Protein AF-A0A969T240-F1 (afdb_monomer)

pLDDT: mean 77.89, std 13.94, range [46.09, 92.06]

Mean predicted aligned error: 7.78 Å

Radius of gyration: 13.73 Å; Cα contacts (8 Å, |Δi|>4): 57; chains: 1; bounding box: 28×17×3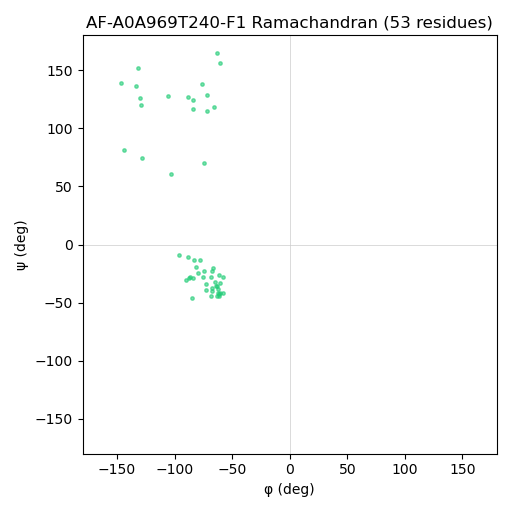9 Å

Secondary structure (DSSP, 8-state):
-HHHHHHHS-HHHHHH--EEEE-S-HHHHHHHHHH-TTSEEEE-SHHHHHHH---

Nearest PDB structures (foldseek):
  5tuj-assembly1_C  TM=5.847E-01  e=1.021E+00  unidentified
  5t0w-assembly4_D  TM=5.877E-01  e=6.079E+00  synthetic construct
  8pnh-assembly1_A  TM=5.944E-01  e=6.079E+00  Janthinobacterium sp. HH01

Sequence (55 aa):
MIERLRRLWTEEERLRVEEVSIDIWAGFTKVVKQGFPKARIVYDRFHVMQKMSKS

Foldseek 3Di:
DLVVLVVVDPPVRLAPAAADEDEPDPVVVVSNCSNRVNYDYHYDCPVVVVVVPDD

Structure (mmCIF, N/CA/C/O backbone):
data_AF-A0A969T240-F1
#
_entry.id   AF-A0A969T240-F1
#
loop_
_atom_site.group_PDB
_atom_site.id
_atom_site.type_symbol
_atom_site.label_atom_id
_atom_site.label_alt_id
_atom_site.label_comp_id
_atom_site.label_asym_id
_atom_site.label_entity_id
_atom_site.label_seq_id
_atom_site.pdbx_PDB_ins_code
_atom_site.Cartn_x
_atom_site.Cartn_y
_atom_site.Cartn_z
_atom_site.occupancy
_atom_site.B_iso_or_equiv
_atom_site.auth_seq_id
_atom_site.auth_comp_id
_atom_site.auth_asym_id
_atom_site.auth_atom_id
_atom_site.pdbx_PDB_model_num
ATOM 1 N N . MET A 1 1 ? 8.937 6.969 5.360 1.00 64.06 1 MET A N 1
ATOM 2 C CA . MET A 1 1 ? 7.882 6.932 4.319 1.00 64.06 1 MET A CA 1
ATOM 3 C C . MET A 1 1 ? 6.533 6.528 4.911 1.00 64.06 1 MET A C 1
ATOM 5 O O . MET A 1 1 ? 5.624 7.338 4.891 1.00 64.06 1 MET A O 1
ATOM 9 N N . ILE A 1 2 ? 6.408 5.342 5.516 1.00 72.44 2 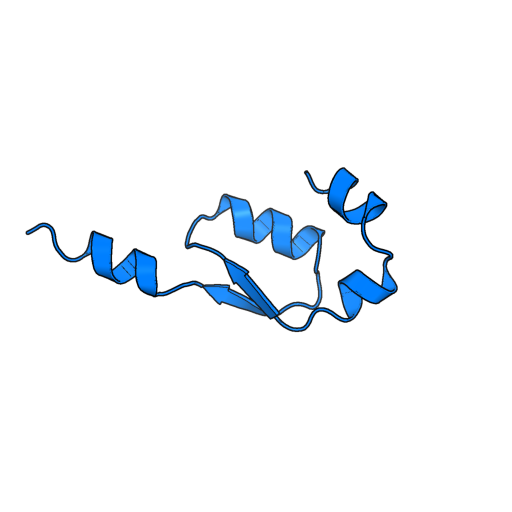ILE A N 1
ATOM 10 C CA . ILE A 1 2 ? 5.135 4.837 6.078 1.00 72.44 2 ILE A CA 1
ATOM 11 C C . ILE A 1 2 ? 4.583 5.697 7.220 1.00 72.44 2 ILE A C 1
ATOM 13 O O . ILE A 1 2 ? 3.390 5.971 7.258 1.00 72.44 2 ILE A O 1
ATOM 17 N N . GLU A 1 3 ? 5.455 6.211 8.083 1.00 75.19 3 GLU A N 1
ATOM 18 C CA . GLU A 1 3 ? 5.060 7.129 9.160 1.00 75.19 3 GLU A CA 1
ATOM 19 C C . GLU A 1 3 ? 4.430 8.433 8.636 1.00 75.19 3 GLU A C 1
ATOM 21 O O . GLU A 1 3 ? 3.586 9.023 9.303 1.00 75.19 3 GLU A O 1
ATOM 26 N N . ARG A 1 4 ? 4.754 8.863 7.402 1.00 78.50 4 ARG A N 1
ATOM 27 C CA . ARG A 1 4 ? 4.036 9.981 6.765 1.00 78.50 4 ARG A CA 1
ATOM 28 C C . ARG A 1 4 ? 2.630 9.581 6.332 1.00 78.50 4 ARG A C 1
ATOM 30 O O . ARG A 1 4 ? 1.720 10.374 6.513 1.00 78.50 4 ARG A O 1
ATOM 37 N N . LEU A 1 5 ? 2.437 8.367 5.813 1.00 77.75 5 LEU A N 1
ATOM 38 C CA . LEU A 1 5 ? 1.114 7.881 5.390 1.00 77.75 5 LEU A CA 1
ATOM 39 C C . LEU A 1 5 ? 0.138 7.847 6.571 1.00 77.75 5 LEU A C 1
ATOM 41 O O . LEU A 1 5 ? -0.997 8.279 6.438 1.00 77.75 5 LEU A O 1
ATOM 45 N N . ARG A 1 6 ? 0.612 7.404 7.741 1.00 79.44 6 ARG A N 1
ATOM 46 C CA . ARG A 1 6 ? -0.171 7.357 8.987 1.00 79.44 6 ARG A CA 1
ATOM 47 C C . ARG A 1 6 ? -0.523 8.733 9.551 1.00 79.44 6 ARG A C 1
ATOM 49 O O . ARG A 1 6 ? -1.468 8.849 10.317 1.00 79.44 6 ARG A O 1
ATOM 56 N N . ARG A 1 7 ? 0.250 9.762 9.197 1.00 84.56 7 ARG A N 1
ATOM 57 C CA . ARG A 1 7 ? -0.007 11.149 9.601 1.00 84.56 7 ARG A CA 1
ATOM 58 C C . ARG A 1 7 ? -0.955 11.872 8.642 1.00 84.56 7 ARG A C 1
ATOM 60 O O . ARG A 1 7 ? -1.607 12.821 9.055 1.00 84.56 7 ARG A O 1
ATOM 67 N N . LEU A 1 8 ? -0.977 11.461 7.375 1.00 86.12 8 LEU A N 1
ATOM 68 C CA . LEU A 1 8 ? -1.781 12.085 6.322 1.00 86.12 8 LEU A CA 1
ATOM 69 C C . LEU A 1 8 ? -3.171 11.462 6.191 1.00 86.12 8 LEU A C 1
ATOM 71 O O . LEU A 1 8 ? -4.100 12.171 5.828 1.00 86.12 8 LEU A O 1
ATOM 75 N N . TRP A 1 9 ? -3.303 10.169 6.495 1.00 86.00 9 TRP A N 1
ATOM 76 C CA . TRP A 1 9 ? -4.559 9.434 6.384 1.00 86.00 9 TRP A CA 1
ATOM 77 C C . TRP A 1 9 ? -4.830 8.601 7.629 1.00 86.00 9 TRP A C 1
ATOM 79 O O . TRP A 1 9 ? -3.952 7.897 8.143 1.00 86.00 9 TRP A O 1
ATOM 89 N N . THR A 1 10 ? -6.081 8.653 8.072 1.00 89.88 10 THR A N 1
ATOM 90 C CA . THR A 1 10 ? -6.621 7.804 9.132 1.00 89.88 10 THR A CA 1
ATOM 91 C C . THR A 1 10 ? -6.586 6.330 8.726 1.00 89.88 10 THR A C 1
ATOM 93 O O . THR A 1 10 ? -6.379 5.961 7.566 1.00 89.88 10 THR A O 1
ATOM 96 N N . GLU A 1 11 ? -6.757 5.438 9.698 1.00 87.62 11 GLU A N 1
ATOM 97 C CA . GLU A 1 11 ? -6.817 4.006 9.414 1.00 87.62 11 GLU A CA 1
ATOM 98 C C . GLU A 1 11 ? -7.999 3.640 8.511 1.00 87.62 11 GLU A C 1
ATOM 100 O O . GLU A 1 11 ? -7.822 2.884 7.558 1.00 87.62 11 GLU A O 1
ATOM 105 N N . GLU A 1 12 ? -9.167 4.236 8.745 1.00 90.06 12 GLU A N 1
ATOM 106 C CA . GLU A 1 12 ? -10.368 4.003 7.941 1.00 90.06 12 GLU A CA 1
ATOM 107 C C . GLU A 1 12 ? -10.168 4.403 6.479 1.00 90.06 12 GLU A C 1
ATOM 109 O O . GLU A 1 12 ? -10.508 3.637 5.580 1.00 90.06 12 GLU A O 1
ATOM 114 N N . GLU A 1 13 ? -9.556 5.561 6.225 1.00 90.31 13 GLU A N 1
ATOM 115 C CA . GLU A 1 13 ? -9.236 6.006 4.866 1.00 90.31 13 GLU A CA 1
ATOM 116 C C . GLU A 1 13 ? -8.279 5.034 4.170 1.00 90.31 13 GLU A C 1
ATOM 118 O O . GLU A 1 13 ? -8.504 4.665 3.019 1.00 90.31 13 GLU A O 1
ATOM 123 N N . ARG A 1 14 ? -7.251 4.544 4.875 1.00 89.94 14 ARG A N 1
ATOM 124 C CA . ARG A 1 14 ? -6.292 3.575 4.317 1.00 89.94 14 ARG A CA 1
ATOM 125 C C . ARG A 1 14 ? -6.911 2.201 4.051 1.00 89.94 14 ARG A C 1
ATOM 127 O O . ARG A 1 14 ? -6.438 1.491 3.165 1.00 89.94 14 ARG A O 1
ATOM 134 N N . LEU A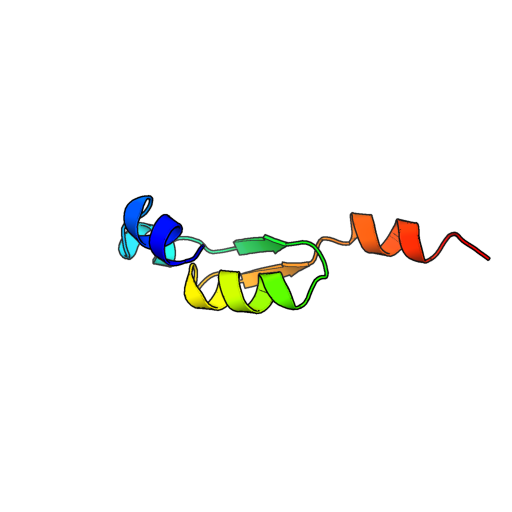 1 15 ? -7.941 1.816 4.804 1.00 89.69 15 LEU A N 1
ATOM 135 C CA . LEU A 1 15 ? -8.678 0.564 4.608 1.00 89.69 15 LEU A CA 1
ATOM 136 C C . LEU A 1 15 ? -9.702 0.642 3.470 1.00 89.69 15 LEU A C 1
ATOM 138 O O . LEU A 1 15 ? -10.037 -0.397 2.906 1.00 89.69 15 LEU A O 1
ATOM 142 N N . ARG A 1 16 ? -10.181 1.845 3.136 1.00 92.06 16 ARG A N 1
ATOM 143 C CA . ARG A 1 16 ? -11.111 2.091 2.022 1.00 92.06 16 ARG A CA 1
ATOM 144 C C . ARG A 1 16 ? -10.440 2.096 0.650 1.00 92.06 16 ARG A C 1
ATOM 146 O O . ARG A 1 16 ? -11.138 2.065 -0.355 1.00 92.06 16 ARG A O 1
ATOM 153 N N . VAL A 1 17 ? -9.111 2.150 0.584 1.00 90.31 17 VAL A N 1
ATOM 154 C CA . VAL A 1 17 ? -8.395 2.085 -0.694 1.00 90.31 17 VAL A CA 1
ATOM 155 C C . VAL A 1 17 ? -8.482 0.667 -1.256 1.00 90.31 17 VAL A C 1
ATOM 157 O O . VAL A 1 17 ? -7.937 -0.273 -0.679 1.00 90.31 17 VAL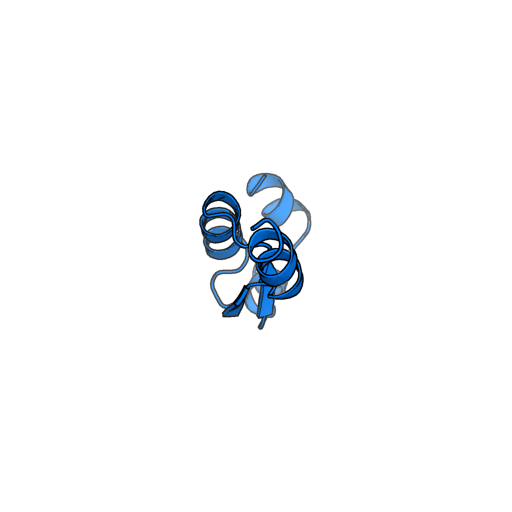 A O 1
ATOM 160 N N . GLU A 1 18 ? -9.149 0.528 -2.399 1.00 91.69 18 GLU A N 1
ATOM 161 C CA . GLU A 1 18 ? -9.365 -0.759 -3.071 1.00 91.69 18 GLU A CA 1
ATOM 162 C C . GLU A 1 18 ? -8.227 -1.131 -4.024 1.00 91.69 18 GLU A C 1
ATOM 164 O O . GLU A 1 18 ? -7.941 -2.311 -4.221 1.00 91.69 18 GLU A O 1
ATOM 169 N N . GLU A 1 19 ? -7.537 -0.142 -4.594 1.00 90.06 19 GLU A N 1
ATOM 170 C CA . GLU A 1 19 ? -6.501 -0.360 -5.599 1.00 90.06 19 GLU A CA 1
ATOM 171 C C . GLU A 1 19 ? -5.381 0.676 -5.503 1.00 90.06 19 GLU A C 1
ATOM 173 O O . GLU A 1 19 ? -5.624 1.868 -5.320 1.00 90.06 19 GLU A O 1
ATOM 178 N N . VAL A 1 20 ? -4.141 0.211 -5.662 1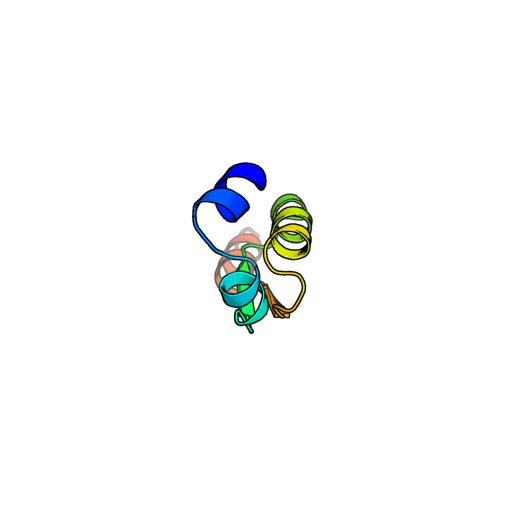.00 88.06 20 VAL A N 1
ATOM 179 C CA . VAL A 1 20 ? -2.967 1.066 -5.836 1.00 88.06 20 VAL A CA 1
ATOM 180 C C . VAL A 1 20 ? -2.199 0.591 -7.065 1.00 88.06 20 VAL A C 1
ATOM 182 O O . VAL A 1 20 ? -1.717 -0.544 -7.104 1.00 88.06 20 VAL A O 1
ATOM 185 N N . SER A 1 21 ? -2.062 1.482 -8.047 1.00 88.12 21 SER A N 1
ATOM 186 C CA . SER A 1 21 ? -1.187 1.278 -9.201 1.00 88.12 21 SER A CA 1
ATOM 187 C C . SER A 1 21 ? 0.245 1.683 -8.848 1.00 88.12 21 SER A C 1
ATOM 189 O O . SER A 1 21 ? 0.470 2.807 -8.394 1.00 88.12 21 SER A O 1
ATOM 191 N N . ILE A 1 22 ? 1.210 0.777 -9.016 1.00 84.69 22 ILE A N 1
ATOM 192 C CA . ILE A 1 22 ? 2.639 1.045 -8.796 1.00 84.69 22 ILE A CA 1
ATOM 193 C C . ILE A 1 22 ? 3.486 0.550 -9.963 1.00 84.69 22 ILE A C 1
ATOM 195 O O . ILE A 1 22 ? 3.171 -0.452 -10.607 1.00 84.69 22 ILE A O 1
ATOM 199 N N . ASP A 1 23 ? 4.624 1.206 -10.180 1.00 79.25 23 ASP A N 1
ATOM 200 C CA . ASP A 1 23 ? 5.657 0.696 -11.076 1.00 79.25 23 ASP A CA 1
ATOM 201 C C . ASP A 1 23 ? 6.194 -0.662 -10.599 1.00 79.25 23 ASP A C 1
ATOM 203 O O . ASP A 1 23 ? 6.163 -0.999 -9.408 1.00 79.25 23 ASP A O 1
ATOM 207 N N . ILE A 1 24 ? 6.747 -1.440 -11.535 1.00 71.31 24 ILE A N 1
ATOM 208 C CA . ILE A 1 24 ? 7.343 -2.758 -11.265 1.00 71.31 24 ILE A CA 1
ATOM 209 C C . ILE A 1 24 ? 8.696 -2.601 -10.560 1.00 71.31 24 ILE A C 1
ATOM 211 O O . ILE A 1 24 ? 9.764 -2.861 -11.113 1.00 71.31 24 ILE A O 1
ATOM 215 N N . TRP A 1 25 ? 8.652 -2.164 -9.304 1.00 72.69 25 TRP A N 1
ATOM 216 C CA . TRP A 1 25 ? 9.790 -2.153 -8.401 1.00 72.69 25 TRP A CA 1
ATOM 217 C C . TRP A 1 25 ? 9.409 -2.789 -7.064 1.00 72.69 25 TRP A C 1
ATOM 219 O O . TRP A 1 25 ? 8.448 -2.394 -6.398 1.00 72.69 25 TRP A O 1
ATOM 229 N N . ALA A 1 26 ? 10.196 -3.784 -6.646 1.00 69.62 26 ALA A N 1
ATOM 230 C CA . ALA A 1 26 ? 9.936 -4.573 -5.442 1.00 69.62 26 ALA A CA 1
ATOM 231 C C . ALA A 1 26 ? 9.852 -3.712 -4.164 1.00 69.62 26 ALA A C 1
ATOM 233 O O . ALA A 1 26 ? 9.122 -4.055 -3.231 1.00 69.62 26 ALA A O 1
ATOM 234 N N . GLY A 1 27 ? 10.539 -2.563 -4.136 1.00 76.88 27 GLY A N 1
ATOM 235 C CA . GLY A 1 27 ? 10.516 -1.638 -3.003 1.00 76.88 27 GLY A CA 1
ATOM 236 C C . GLY A 1 27 ? 9.139 -1.019 -2.737 1.00 76.88 27 GLY A C 1
ATOM 237 O O . GLY A 1 27 ? 8.746 -0.888 -1.576 1.00 76.88 27 GLY A O 1
ATOM 238 N N . PHE A 1 28 ? 8.354 -0.724 -3.780 1.00 77.75 28 PHE A N 1
ATOM 239 C CA . PHE A 1 28 ? 7.017 -0.141 -3.617 1.00 77.75 28 PHE A CA 1
ATOM 240 C C . PHE A 1 28 ? 6.002 -1.151 -3.089 1.00 77.75 28 PHE A C 1
ATOM 242 O O . PHE A 1 28 ? 5.168 -0.801 -2.257 1.00 77.75 28 PHE A O 1
ATO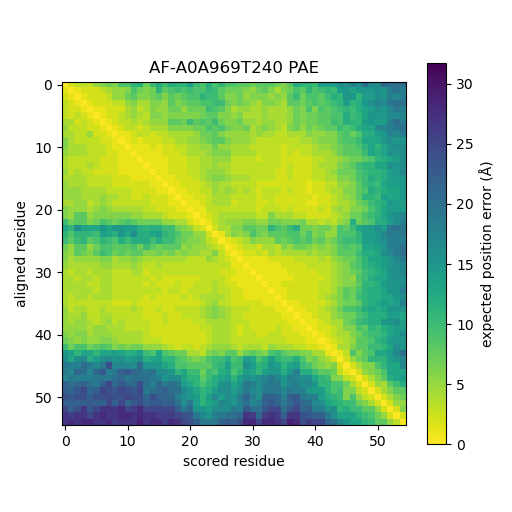M 249 N N . THR A 1 29 ? 6.128 -2.424 -3.473 1.00 81.88 29 THR A N 1
ATOM 250 C CA . THR A 1 29 ? 5.200 -3.481 -3.036 1.00 81.88 29 THR A CA 1
ATOM 251 C C . THR A 1 29 ? 5.161 -3.591 -1.507 1.00 81.88 29 THR A C 1
ATOM 253 O O . THR A 1 29 ? 4.087 -3.703 -0.915 1.00 81.88 29 THR A O 1
ATOM 256 N N . LYS A 1 30 ? 6.320 -3.505 -0.838 1.00 85.06 30 LYS A N 1
ATOM 257 C CA . LYS A 1 30 ? 6.394 -3.567 0.632 1.00 85.06 30 LYS A CA 1
ATOM 258 C C . LYS A 1 30 ? 5.749 -2.348 1.295 1.00 85.06 30 LYS A C 1
ATOM 260 O O . LYS A 1 30 ? 5.059 -2.499 2.298 1.00 85.06 30 LYS A O 1
ATOM 265 N N . VAL A 1 31 ? 5.949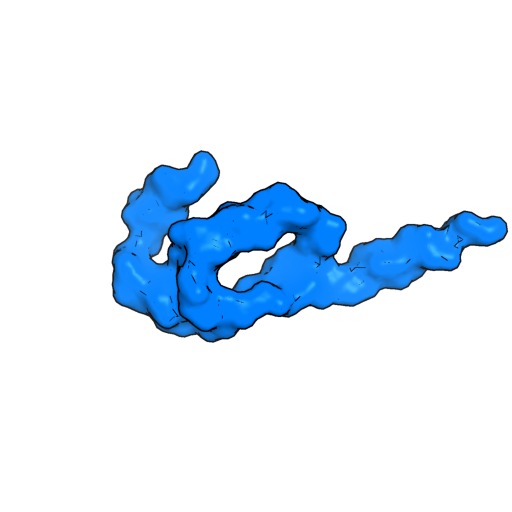 -1.157 0.731 1.00 86.69 31 VAL A N 1
ATOM 266 C CA . VAL A 1 31 ? 5.381 0.091 1.263 1.00 86.69 31 VAL A CA 1
ATOM 267 C C . VAL A 1 31 ? 3.863 0.109 1.107 1.00 86.69 31 VAL A C 1
ATOM 269 O O . VAL A 1 31 ? 3.170 0.433 2.068 1.00 86.69 31 VAL A O 1
ATOM 272 N N . VAL A 1 32 ? 3.343 -0.301 -0.053 1.00 87.62 32 VAL A N 1
ATOM 273 C CA . VAL A 1 32 ? 1.896 -0.362 -0.304 1.00 87.62 32 VAL A CA 1
ATOM 274 C C . VAL A 1 32 ? 1.223 -1.365 0.623 1.00 87.62 32 VAL A C 1
ATOM 276 O O . VAL A 1 32 ? 0.242 -1.009 1.259 1.00 87.62 32 VAL A O 1
ATOM 279 N N . LYS A 1 33 ? 1.793 -2.561 0.819 1.00 86.31 33 LYS A N 1
ATOM 280 C CA . LYS A 1 33 ? 1.235 -3.543 1.768 1.00 86.31 33 LYS A CA 1
ATOM 281 C C . LYS A 1 33 ? 1.179 -3.033 3.211 1.00 86.31 33 LYS A C 1
ATOM 283 O O . LYS A 1 33 ? 0.276 -3.405 3.951 1.00 86.31 33 LYS A O 1
ATOM 288 N N . GLN A 1 34 ? 2.138 -2.203 3.624 1.00 88.69 34 GLN A N 1
ATOM 289 C CA . GLN A 1 34 ? 2.174 -1.644 4.981 1.00 88.69 34 GLN A CA 1
ATOM 290 C C . GLN A 1 34 ? 1.293 -0.391 5.135 1.00 88.69 34 GLN A C 1
ATOM 292 O O . GLN A 1 34 ? 0.790 -0.128 6.227 1.00 88.69 34 GLN A O 1
ATOM 297 N N . GLY A 1 35 ? 1.098 0.384 4.064 1.00 87.88 35 GLY A N 1
ATOM 298 C CA . GLY A 1 35 ? 0.253 1.581 4.054 1.00 87.88 35 GLY A CA 1
ATOM 299 C C . GLY A 1 35 ? -1.227 1.281 3.813 1.00 87.88 35 GLY A C 1
ATOM 300 O O . GLY A 1 35 ? -2.070 1.774 4.559 1.00 87.88 35 GLY A O 1
ATOM 301 N N . PHE A 1 36 ? -1.517 0.443 2.821 1.00 90.12 36 PHE A N 1
ATOM 302 C CA . PHE A 1 36 ? -2.843 0.127 2.287 1.00 90.12 36 PHE A CA 1
ATOM 303 C C . PHE A 1 36 ? -3.037 -1.397 2.242 1.00 90.12 36 PHE A C 1
ATOM 305 O O . PHE A 1 36 ? -2.961 -2.016 1.181 1.00 90.12 36 PHE A O 1
ATOM 312 N N . PRO A 1 37 ? -3.250 -2.042 3.399 1.00 87.00 37 PRO A N 1
ATOM 313 C CA . PRO A 1 37 ? -3.225 -3.501 3.502 1.00 87.00 37 PRO A CA 1
ATOM 314 C C . PRO A 1 37 ? -4.368 -4.201 2.754 1.00 87.00 37 PRO A C 1
ATOM 316 O O . PRO A 1 37 ? -4.252 -5.387 2.456 1.00 87.00 37 PRO A O 1
ATOM 319 N N . LYS A 1 38 ? -5.466 -3.492 2.458 1.00 90.44 38 LYS A N 1
ATOM 320 C CA . LYS A 1 38 ? -6.618 -4.027 1.716 1.00 90.44 38 LYS A CA 1
ATOM 321 C C . LYS A 1 38 ? -6.602 -3.715 0.223 1.00 90.44 38 LYS A C 1
ATOM 323 O O . LYS A 1 38 ? -7.404 -4.285 -0.510 1.00 90.44 38 LYS A O 1
ATOM 328 N N . ALA A 1 39 ? -5.691 -2.857 -0.223 1.00 90.31 39 ALA A N 1
ATOM 329 C CA . ALA A 1 39 ? -5.643 -2.458 -1.613 1.00 90.31 39 ALA A CA 1
ATOM 330 C C . ALA A 1 39 ? -5.032 -3.556 -2.487 1.00 90.31 39 ALA A C 1
ATOM 332 O O . ALA A 1 39 ? -4.001 -4.157 -2.162 1.00 90.31 39 ALA A O 1
ATOM 333 N N . ARG A 1 40 ? -5.640 -3.775 -3.650 1.00 89.25 40 ARG A N 1
ATOM 334 C CA . ARG A 1 40 ? -5.079 -4.585 -4.723 1.00 89.25 40 ARG A CA 1
ATOM 335 C C . ARG A 1 40 ? -3.916 -3.835 -5.360 1.00 89.25 40 ARG A C 1
ATOM 337 O O . ARG A 1 40 ? -4.050 -2.684 -5.763 1.00 89.25 40 ARG A O 1
ATOM 344 N N . ILE A 1 41 ? -2.771 -4.500 -5.467 1.00 87.94 41 ILE A N 1
ATOM 345 C CA . ILE A 1 41 ? -1.609 -3.941 -6.158 1.00 87.94 41 ILE A CA 1
ATOM 346 C C . ILE A 1 41 ? -1.766 -4.228 -7.646 1.00 87.94 41 ILE A C 1
ATOM 348 O O . ILE A 1 41 ? -1.776 -5.391 -8.057 1.00 87.94 41 ILE A O 1
ATOM 352 N N . VAL A 1 42 ? -1.883 -3.170 -8.439 1.00 86.94 42 VAL A N 1
ATOM 353 C CA . VAL A 1 42 ? -1.865 -3.246 -9.898 1.00 86.94 42 VAL A CA 1
ATOM 354 C C . VAL A 1 42 ? -0.517 -2.729 -10.373 1.00 86.94 42 VAL A C 1
ATOM 356 O O . VAL A 1 42 ? -0.055 -1.672 -9.958 1.00 86.94 42 VAL A O 1
ATOM 359 N N . TYR A 1 43 ? 0.157 -3.518 -11.199 1.00 83.38 43 TYR A N 1
ATOM 360 C CA . TYR A 1 43 ? 1.435 -3.121 -11.769 1.00 83.38 43 TYR A CA 1
ATOM 361 C C . TYR A 1 43 ? 1.201 -2.356 -13.060 1.00 83.38 43 TYR A C 1
ATOM 363 O O . TYR A 1 43 ? 0.532 -2.863 -13.967 1.00 83.38 43 TYR A O 1
ATOM 371 N N . ASP A 1 44 ? 1.775 -1.162 -13.150 1.00 73.50 44 ASP A N 1
ATOM 372 C CA . ASP A 1 44 ? 1.710 -0.383 -14.374 1.00 73.50 44 ASP A CA 1
ATOM 373 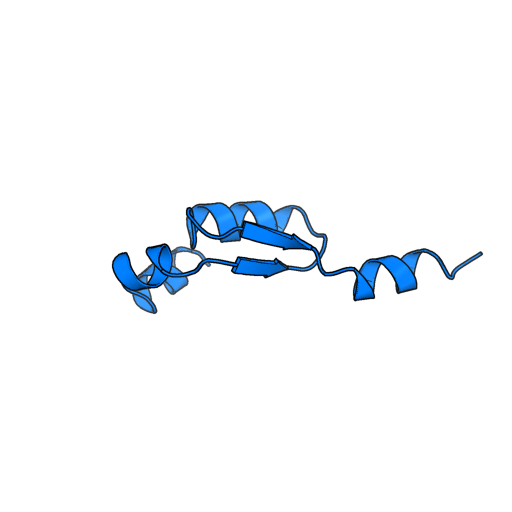C C . ASP A 1 44 ? 2.496 -1.096 -15.497 1.00 73.50 44 ASP A C 1
ATOM 375 O O . ASP A 1 44 ? 3.705 -1.337 -15.406 1.00 73.50 44 ASP A O 1
ATOM 379 N N . ARG A 1 45 ? 1.785 -1.472 -16.568 1.00 64.50 45 ARG A N 1
ATOM 380 C CA . ARG A 1 45 ? 2.350 -2.153 -17.744 1.00 64.50 45 ARG A CA 1
ATOM 381 C C . ARG A 1 45 ? 2.984 -1.187 -18.749 1.00 64.50 45 ARG A C 1
ATOM 383 O O . ARG A 1 45 ? 3.733 -1.653 -19.609 1.00 64.50 45 ARG A O 1
ATOM 390 N N . PHE A 1 46 ? 2.751 0.123 -18.639 1.00 60.72 46 PHE A N 1
ATOM 391 C CA . PHE A 1 46 ? 3.311 1.120 -19.557 1.00 60.72 46 PHE A CA 1
ATOM 392 C C . PHE A 1 46 ? 4.846 1.167 -19.493 1.00 60.72 46 PHE A C 1
ATOM 394 O O . PHE A 1 46 ? 5.504 1.281 -20.528 1.00 60.72 46 PHE A O 1
ATOM 401 N N . HIS A 1 47 ? 5.449 0.967 -18.317 1.00 56.69 47 HIS A N 1
ATOM 402 C CA . HIS A 1 47 ? 6.912 0.913 -18.184 1.00 56.69 47 HIS A CA 1
ATOM 403 C C . HIS A 1 47 ? 7.548 -0.393 -18.686 1.00 56.69 47 HIS A C 1
ATOM 405 O O . HIS A 1 47 ? 8.702 -0.389 -19.122 1.00 56.69 47 HIS A O 1
ATOM 411 N N . VAL A 1 48 ? 6.824 -1.517 -18.652 1.00 53.84 48 VAL A N 1
ATOM 412 C CA . VAL A 1 48 ? 7.346 -2.820 -19.110 1.00 53.84 48 VAL A CA 1
ATOM 413 C C . VAL A 1 48 ? 7.573 -2.819 -20.616 1.00 53.84 48 VAL A C 1
ATOM 415 O O . VAL A 1 48 ? 8.574 -3.357 -21.089 1.00 53.84 48 VAL A O 1
ATOM 418 N N . MET A 1 49 ? 6.687 -2.161 -21.365 1.00 53.56 49 MET A N 1
ATOM 419 C CA . MET A 1 49 ? 6.807 -2.074 -22.817 1.00 53.56 49 MET A CA 1
ATOM 420 C C . MET A 1 49 ? 8.051 -1.304 -23.272 1.00 53.56 49 MET A C 1
ATOM 422 O O . MET A 1 49 ? 8.656 -1.692 -24.265 1.00 53.56 49 MET A O 1
ATOM 426 N N . GLN A 1 50 ? 8.503 -0.294 -22.519 1.00 52.00 50 GLN A N 1
ATOM 427 C CA . GLN A 1 50 ? 9.715 0.456 -22.875 1.00 52.00 50 GLN A CA 1
ATOM 428 C C . GLN A 1 50 ? 11.021 -0.316 -22.623 1.00 52.00 50 GLN A C 1
ATOM 430 O O . GLN A 1 50 ? 12.036 -0.022 -23.253 1.00 52.00 50 GLN A O 1
ATOM 435 N N . LYS 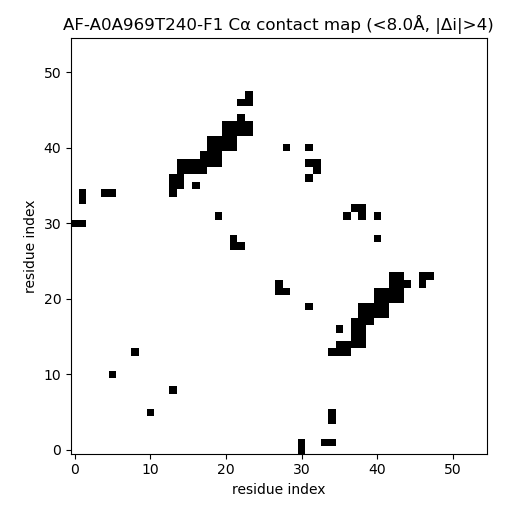A 1 51 ? 11.026 -1.315 -21.726 1.00 49.84 51 LYS A N 1
ATOM 436 C CA . LYS A 1 51 ? 12.210 -2.166 -21.499 1.00 49.84 51 LYS A CA 1
ATOM 437 C C . LYS A 1 51 ? 12.366 -3.290 -22.524 1.00 49.84 51 LYS A C 1
ATOM 439 O O . LYS A 1 51 ? 13.468 -3.811 -22.646 1.00 49.84 51 LYS A O 1
ATOM 444 N N . MET A 1 52 ? 11.307 -3.658 -23.250 1.00 51.19 52 MET A N 1
ATOM 445 C CA . MET A 1 52 ? 11.369 -4.719 -24.266 1.00 51.19 52 MET A CA 1
ATOM 446 C C . MET A 1 52 ? 11.771 -4.215 -25.661 1.00 51.19 52 MET A C 1
ATOM 448 O O . MET A 1 52 ? 12.112 -5.015 -26.523 1.00 51.19 52 MET A O 1
ATOM 452 N N . SER A 1 53 ? 11.806 -2.900 -25.880 1.00 46.09 53 SER A N 1
ATOM 453 C CA . SER A 1 53 ? 12.242 -2.267 -27.129 1.00 46.09 53 SER A CA 1
ATOM 454 C C . SER A 1 53 ? 13.660 -1.693 -27.012 1.00 46.09 53 SER A C 1
ATOM 456 O O . SER A 1 53 ? 13.868 -0.489 -27.137 1.00 46.09 53 SER A O 1
ATOM 458 N N . LYS A 1 54 ? 14.642 -2.550 -26.728 1.00 51.94 54 LYS A N 1
ATOM 459 C CA . LYS A 1 54 ? 16.063 -2.321 -27.040 1.00 51.94 54 LYS A CA 1
ATOM 460 C C . LYS A 1 54 ? 16.661 -3.674 -27.416 1.00 51.94 54 LYS A C 1
ATOM 462 O O . LYS A 1 54 ? 17.225 -4.352 -26.562 1.00 51.94 54 LYS A O 1
ATOM 467 N N . SER A 1 55 ? 16.449 -4.071 -28.666 1.00 46.44 55 SER A N 1
ATOM 468 C CA . SER A 1 55 ? 17.169 -5.167 -29.312 1.00 46.44 55 SER A CA 1
ATOM 469 C C . SER A 1 55 ? 17.992 -4.616 -30.461 1.00 46.44 55 SER A C 1
ATOM 471 O O . SER A 1 55 ? 17.616 -3.536 -30.972 1.00 46.44 55 SER A O 1
#

Solvent-accessible surface area (backbone atoms only — not comparable to full-atom values): 3394 Å² total; per-residue (Å²): 113,65,72,54,49,63,73,76,40,55,70,66,60,29,57,67,37,62,65,44,79,40,67,90,44,78,72,54,56,58,52,43,52,73,58,26,71,62,30,43,80,41,67,50,60,74,64,57,59,65,69,72,71,76,126